Protein AF-A0A957L9I7-F1 (afdb_monomer_lite)

Structure (mmCIF, N/CA/C/O backbone):
data_AF-A0A957L9I7-F1
#
_entry.id   AF-A0A957L9I7-F1
#
loop_
_atom_site.group_PDB
_atom_site.id
_atom_site.type_symbol
_atom_site.label_atom_id
_atom_site.label_alt_id
_atom_site.label_comp_id
_atom_site.label_asym_id
_atom_site.label_entity_id
_atom_site.label_seq_id
_atom_site.pdbx_PDB_ins_code
_atom_site.Cartn_x
_atom_site.Cartn_y
_atom_site.Cartn_z
_atom_site.occupancy
_atom_site.B_iso_or_equiv
_atom_site.auth_seq_id
_atom_site.auth_comp_id
_atom_site.auth_asym_id
_atom_site.auth_atom_id
_atom_site.pdbx_PDB_model_num
ATOM 1 N N . MET A 1 1 ? -0.713 -18.459 12.413 1.00 35.28 1 MET A N 1
ATOM 2 C CA . MET A 1 1 ? -1.250 -17.429 11.502 1.00 35.28 1 MET A CA 1
ATOM 3 C C . MET A 1 1 ? -0.307 -16.251 11.620 1.00 35.28 1 MET A C 1
ATOM 5 O O . MET A 1 1 ? -0.234 -15.679 12.696 1.00 35.28 1 MET A O 1
ATOM 9 N N . GLN A 1 2 ? 0.563 -16.046 10.629 1.00 33.53 2 GLN A N 1
ATOM 10 C CA . GLN A 1 2 ? 1.635 -15.054 10.730 1.00 33.53 2 GLN A CA 1
ATOM 11 C C . GLN A 1 2 ? 1.021 -13.676 10.491 1.00 33.53 2 GLN A C 1
ATOM 13 O O . GLN A 1 2 ? 0.579 -13.385 9.386 1.00 33.53 2 GLN A O 1
ATOM 18 N N . HIS A 1 3 ? 0.904 -12.892 11.560 1.00 37.25 3 HIS A N 1
ATOM 19 C CA . HIS A 1 3 ? 0.536 -11.489 11.477 1.00 37.25 3 HIS A CA 1
ATOM 20 C C . HIS A 1 3 ? 1.673 -10.773 10.750 1.00 37.25 3 HIS A C 1
ATOM 22 O O . HIS A 1 3 ? 2.807 -10.749 11.227 1.00 37.25 3 HIS A O 1
ATOM 28 N N . THR A 1 4 ? 1.388 -10.246 9.566 1.00 43.50 4 THR A N 1
ATOM 29 C CA . THR A 1 4 ? 2.293 -9.336 8.872 1.00 43.5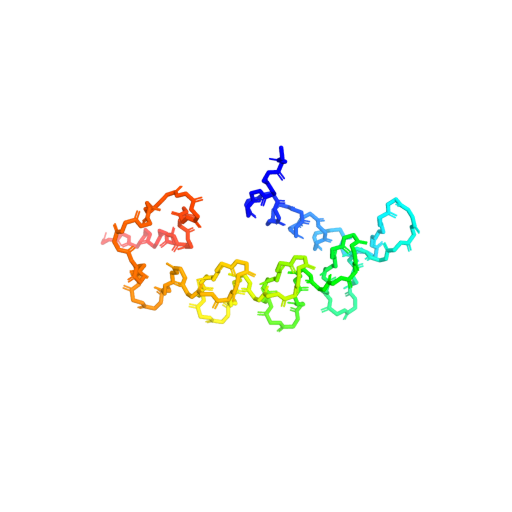0 4 THR A CA 1
ATOM 30 C C . THR A 1 4 ? 2.269 -8.028 9.650 1.00 43.50 4 THR A C 1
ATOM 32 O O . THR A 1 4 ? 1.410 -7.175 9.436 1.00 43.50 4 THR A O 1
ATOM 35 N N . ASN A 1 5 ? 3.148 -7.921 10.644 1.00 54.81 5 ASN A N 1
ATOM 36 C CA . ASN A 1 5 ? 3.290 -6.727 11.462 1.00 54.81 5 ASN A CA 1
ATOM 37 C C . ASN A 1 5 ? 3.573 -5.543 10.527 1.00 54.81 5 ASN A C 1
ATOM 39 O O . ASN A 1 5 ? 4.380 -5.662 9.605 1.00 54.81 5 ASN A O 1
ATOM 43 N N . TYR A 1 6 ? 2.909 -4.408 10.744 1.00 53.00 6 TYR A N 1
ATOM 44 C CA . TYR A 1 6 ? 3.061 -3.204 9.919 1.00 53.00 6 TYR A CA 1
ATOM 45 C C . TYR A 1 6 ? 4.538 -2.792 9.734 1.00 53.00 6 TYR A C 1
ATOM 47 O O . TYR A 1 6 ? 4.925 -2.353 8.656 1.00 53.00 6 TYR A O 1
ATOM 55 N N . GLU A 1 7 ? 5.395 -3.024 10.735 1.00 53.03 7 GLU A N 1
ATOM 56 C CA . GLU A 1 7 ? 6.847 -2.811 10.628 1.00 53.03 7 GLU A CA 1
ATOM 57 C C . GLU A 1 7 ? 7.501 -3.639 9.517 1.00 53.03 7 GLU A C 1
ATOM 59 O O . GLU A 1 7 ? 8.348 -3.140 8.781 1.00 53.03 7 GLU A O 1
ATOM 64 N N . SER A 1 8 ? 7.082 -4.895 9.352 1.00 62.25 8 SER A N 1
ATOM 65 C CA . SER A 1 8 ? 7.556 -5.745 8.263 1.00 62.25 8 SER A CA 1
ATOM 66 C C . SER A 1 8 ? 7.088 -5.215 6.907 1.00 62.25 8 SER A C 1
ATOM 68 O O . SER A 1 8 ? 7.838 -5.293 5.940 1.00 62.25 8 SER A O 1
ATOM 70 N N . LEU A 1 9 ? 5.889 -4.626 6.828 1.00 66.38 9 LEU A N 1
ATOM 71 C CA . LEU A 1 9 ? 5.409 -3.974 5.604 1.00 66.38 9 LEU A CA 1
ATOM 72 C C . LEU A 1 9 ? 6.224 -2.717 5.284 1.00 66.38 9 LEU A C 1
ATOM 74 O O . LEU A 1 9 ? 6.628 -2.546 4.140 1.00 66.38 9 LEU A O 1
ATOM 78 N N . GLN A 1 10 ? 6.519 -1.879 6.281 1.00 68.12 10 GLN A N 1
ATOM 79 C CA . GLN A 1 10 ? 7.319 -0.667 6.088 1.00 68.12 10 GLN A CA 1
ATOM 80 C C . GLN A 1 10 ? 8.753 -0.991 5.650 1.00 68.12 10 GLN A C 1
ATOM 82 O O . GLN A 1 10 ? 9.246 -0.402 4.697 1.00 68.12 10 GLN A O 1
ATOM 87 N N . GLN A 1 11 ? 9.396 -1.990 6.259 1.00 71.50 11 GLN A N 1
ATOM 88 C CA . GLN A 1 11 ? 10.726 -2.439 5.830 1.00 71.50 11 GLN A CA 1
ATOM 89 C C . GLN A 1 11 ? 10.729 -2.960 4.388 1.00 71.50 11 GLN A C 1
ATOM 91 O O . GLN A 1 11 ? 11.676 -2.717 3.641 1.00 71.50 11 GLN A O 1
ATOM 96 N N . ILE A 1 12 ? 9.673 -3.678 3.988 1.00 73.50 12 ILE A N 1
ATOM 97 C CA . ILE A 1 12 ? 9.507 -4.127 2.602 1.00 73.50 12 ILE A CA 1
ATOM 98 C C . ILE A 1 12 ? 9.350 -2.920 1.673 1.00 73.50 12 ILE A C 1
ATOM 100 O O . ILE A 1 12 ? 9.982 -2.902 0.622 1.00 73.50 12 ILE A O 1
ATOM 104 N N . ILE A 1 13 ? 8.562 -1.914 2.059 1.00 75.75 13 ILE A N 1
ATOM 105 C CA . ILE A 1 13 ? 8.390 -0.675 1.291 1.00 75.75 13 ILE A CA 1
ATOM 106 C C . ILE A 1 13 ? 9.742 0.015 1.074 1.00 75.75 13 ILE A C 1
ATOM 108 O O . ILE A 1 13 ? 10.146 0.196 -0.073 1.00 75.75 13 ILE A O 1
ATOM 112 N N . ASP A 1 14 ? 10.484 0.297 2.144 1.00 80.94 14 ASP A N 1
ATOM 113 C CA . ASP A 1 14 ? 11.760 1.020 2.071 1.00 80.94 14 ASP A CA 1
ATOM 114 C C . ASP A 1 14 ? 12.801 0.257 1.223 1.00 80.94 14 ASP A C 1
ATOM 116 O O . ASP A 1 14 ? 13.563 0.833 0.436 1.00 80.94 14 ASP A O 1
ATOM 120 N N . LEU A 1 15 ? 12.824 -1.076 1.337 1.00 83.12 15 LEU A N 1
ATOM 121 C CA . LEU A 1 15 ? 13.693 -1.930 0.529 1.00 83.12 15 LEU A CA 1
ATOM 122 C C . LEU A 1 15 ? 13.323 -1.879 -0.961 1.00 83.12 15 LEU A C 1
ATOM 124 O O . LEU A 1 15 ? 14.203 -1.893 -1.821 1.00 83.12 15 LEU A O 1
ATOM 128 N N . LEU A 1 16 ? 12.035 -1.859 -1.290 1.00 81.81 16 LEU A N 1
ATOM 129 C CA . LEU A 1 16 ? 11.573 -1.816 -2.676 1.00 81.81 16 LEU A CA 1
ATOM 130 C C . LEU A 1 16 ? 11.850 -0.456 -3.314 1.00 81.81 16 LEU A C 1
ATOM 132 O O . LEU A 1 16 ? 12.412 -0.401 -4.410 1.00 81.81 16 LEU A O 1
ATOM 136 N N . GLU A 1 17 ? 11.554 0.622 -2.593 1.00 79.06 17 GLU A N 1
ATOM 137 C CA . GLU A 1 17 ? 11.810 1.991 -3.037 1.00 79.06 17 GLU A CA 1
ATOM 138 C C . GLU A 1 17 ? 13.305 2.232 -3.272 1.00 79.06 17 GLU A C 1
ATOM 140 O O . GLU A 1 17 ? 13.697 2.714 -4.337 1.00 79.06 17 GLU A O 1
ATOM 145 N N . SER A 1 18 ? 14.164 1.798 -2.343 1.00 83.31 18 SER A N 1
ATOM 146 C CA . SER A 1 18 ? 15.622 1.950 -2.479 1.00 83.31 18 SER A CA 1
ATOM 147 C C . SER A 1 18 ? 16.229 1.151 -3.640 1.00 83.31 18 SER A C 1
ATOM 149 O O . SER A 1 18 ? 17.263 1.549 -4.179 1.00 83.31 18 SER A O 1
ATOM 151 N N . ASN A 1 19 ? 15.595 0.054 -4.072 1.00 83.81 19 ASN A N 1
ATOM 152 C CA . ASN A 1 19 ? 16.031 -0.697 -5.253 1.00 83.81 19 ASN A CA 1
ATOM 153 C C . ASN A 1 19 ? 15.743 0.041 -6.572 1.00 83.81 19 ASN A C 1
ATOM 155 O O . ASN A 1 19 ? 16.457 -0.184 -7.555 1.00 83.81 19 ASN A O 1
ATOM 159 N N . GLY A 1 20 ? 14.704 0.886 -6.622 1.00 83.62 20 GLY A N 1
ATOM 160 C CA . GLY A 1 20 ? 14.377 1.737 -7.777 1.00 83.62 20 GLY A CA 1
ATOM 161 C C . GLY A 1 20 ? 14.096 0.988 -9.088 1.00 83.62 20 GLY A C 1
ATOM 162 O O . GLY A 1 20 ? 14.229 1.552 -10.174 1.00 83.62 20 GLY A O 1
ATOM 163 N N . LYS A 1 21 ? 13.770 -0.306 -9.019 1.00 87.56 21 LYS A N 1
ATOM 164 C CA . LYS A 1 21 ? 13.598 -1.201 -10.173 1.00 87.56 21 LYS A CA 1
ATOM 165 C C . LYS A 1 21 ? 12.354 -2.054 -9.995 1.00 87.56 21 LYS A C 1
ATOM 167 O O . LYS A 1 21 ? 12.048 -2.395 -8.859 1.00 87.56 21 LYS A O 1
ATOM 172 N N . PRO A 1 22 ? 11.695 -2.481 -11.085 1.00 88.62 22 PRO A N 1
ATOM 173 C CA . PRO A 1 22 ? 10.536 -3.342 -10.952 1.00 88.62 22 PRO A CA 1
ATOM 174 C C . PRO A 1 22 ? 10.931 -4.664 -10.291 1.00 88.62 22 PRO A C 1
ATOM 176 O O . PRO A 1 22 ? 11.875 -5.332 -10.726 1.00 88.62 22 PRO A O 1
ATOM 179 N N . THR A 1 23 ? 10.205 -5.035 -9.242 1.00 91.06 23 THR A N 1
ATOM 180 C CA . THR A 1 23 ? 10.376 -6.309 -8.534 1.00 91.06 23 THR A CA 1
ATOM 181 C C . THR A 1 23 ? 9.125 -7.161 -8.686 1.00 91.06 23 THR A C 1
ATOM 183 O O . THR A 1 23 ? 8.042 -6.651 -8.972 1.00 91.06 23 THR A O 1
ATOM 186 N N . TYR A 1 24 ? 9.274 -8.475 -8.527 1.00 90.44 24 TYR A N 1
ATOM 187 C CA . TYR A 1 24 ? 8.209 -9.436 -8.794 1.00 90.44 24 TYR A CA 1
ATOM 188 C C . TYR A 1 24 ? 8.172 -10.519 -7.722 1.00 90.44 24 TYR A C 1
ATOM 190 O O . TYR A 1 24 ? 9.213 -10.998 -7.269 1.00 90.44 24 TYR A O 1
ATOM 198 N N . TYR A 1 25 ? 6.967 -10.967 -7.389 1.00 87.06 25 TYR A N 1
ATOM 199 C CA . TYR A 1 25 ? 6.752 -12.144 -6.561 1.00 87.06 25 TYR A CA 1
ATOM 200 C C . TYR A 1 25 ? 7.162 -13.436 -7.273 1.00 87.06 25 TYR A C 1
ATOM 202 O O . TYR A 1 25 ? 7.210 -13.520 -8.506 1.00 87.06 25 TYR A O 1
ATOM 210 N N . GLN A 1 26 ? 7.367 -14.492 -6.482 1.00 73.62 26 GLN A N 1
ATOM 211 C CA . GLN A 1 26 ? 7.498 -15.856 -6.986 1.00 73.62 26 GLN A CA 1
ATOM 212 C C . GLN A 1 26 ? 6.189 -16.255 -7.690 1.00 73.62 26 GLN A C 1
ATOM 214 O O . GLN A 1 26 ? 5.182 -16.536 -7.049 1.00 73.62 26 GLN A O 1
ATOM 219 N N . GLY A 1 27 ? 6.190 -16.201 -9.022 1.00 82.12 27 GLY A N 1
ATOM 220 C CA . GLY A 1 27 ? 4.984 -16.294 -9.856 1.00 82.12 27 GLY A CA 1
ATOM 221 C C . GLY A 1 27 ? 4.896 -15.219 -10.944 1.00 82.12 27 GLY A C 1
ATOM 222 O O . GLY A 1 27 ? 3.999 -15.278 -11.778 1.00 82.12 27 GLY A O 1
ATOM 223 N N . GLY A 1 28 ? 5.826 -14.257 -10.963 1.00 85.75 28 GLY A N 1
ATOM 224 C CA . GLY A 1 28 ? 5.936 -13.244 -12.020 1.00 85.75 28 GLY A CA 1
ATOM 225 C C . GLY A 1 28 ? 4.967 -12.072 -11.872 1.00 85.75 28 GLY A C 1
ATOM 226 O O . GLY A 1 28 ? 4.887 -11.227 -12.759 1.00 85.75 28 GLY A O 1
ATOM 227 N N . ARG A 1 29 ? 4.233 -11.998 -10.759 1.00 88.38 29 ARG A N 1
ATOM 228 C CA . ARG A 1 29 ? 3.354 -10.866 -10.465 1.00 88.38 29 ARG A CA 1
ATOM 229 C C . ARG A 1 29 ? 4.171 -9.672 -9.989 1.00 88.38 29 ARG A C 1
ATOM 231 O O . ARG A 1 29 ? 5.053 -9.850 -9.154 1.00 88.38 29 ARG A O 1
ATOM 238 N N . LEU A 1 30 ? 3.864 -8.484 -10.502 1.00 86.75 30 LEU A N 1
ATOM 239 C CA . LEU A 1 30 ? 4.540 -7.247 -10.120 1.00 86.75 30 LEU A CA 1
ATOM 240 C C . LEU A 1 30 ? 4.346 -6.971 -8.624 1.00 86.75 30 LEU A C 1
ATOM 242 O O . LEU A 1 30 ? 3.232 -7.074 -8.115 1.00 86.75 30 LEU A O 1
ATOM 246 N N . GLN A 1 31 ? 5.445 -6.657 -7.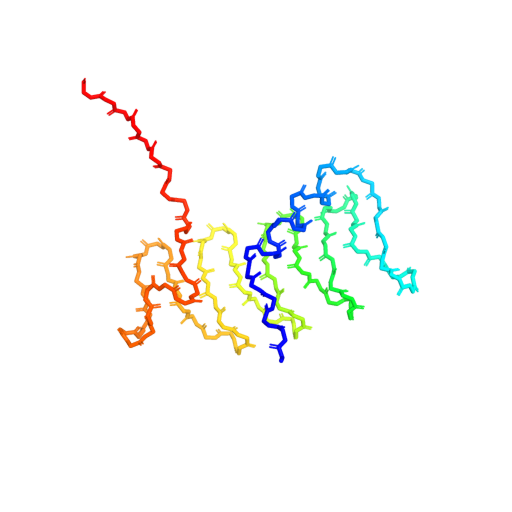947 1.00 90.56 31 GLN A N 1
ATOM 247 C CA . GLN A 1 31 ? 5.495 -6.302 -6.532 1.00 90.56 31 GLN A CA 1
ATOM 248 C C . GLN A 1 31 ? 5.771 -4.807 -6.353 1.00 90.56 31 GLN A C 1
ATOM 250 O O . GLN A 1 31 ? 5.137 -4.193 -5.507 1.00 90.56 31 GLN A O 1
ATOM 255 N N . TYR A 1 32 ? 6.668 -4.222 -7.148 1.00 92.31 32 TYR A N 1
ATOM 256 C CA . TYR A 1 32 ? 6.966 -2.788 -7.135 1.00 92.31 32 TYR A CA 1
ATOM 257 C C . TYR A 1 32 ? 7.004 -2.249 -8.559 1.00 92.31 32 TYR A C 1
ATOM 259 O O . TYR A 1 32 ? 7.687 -2.822 -9.411 1.00 92.31 32 TYR A O 1
ATOM 267 N N . ASP A 1 33 ? 6.290 -1.157 -8.803 1.00 93.12 33 ASP A N 1
ATOM 268 C CA . ASP A 1 33 ? 6.345 -0.389 -10.040 1.00 93.12 33 ASP A CA 1
ATOM 269 C C . ASP A 1 33 ? 7.113 0.919 -9.799 1.00 93.12 33 ASP A C 1
ATOM 271 O O . ASP A 1 33 ? 6.569 1.835 -9.190 1.00 93.12 33 ASP A O 1
ATOM 275 N N . PRO A 1 34 ? 8.359 1.069 -10.277 1.00 90.19 34 PRO A N 1
ATOM 276 C CA . PRO A 1 34 ? 9.120 2.300 -10.071 1.00 90.19 34 PRO A CA 1
ATOM 277 C C . PRO A 1 34 ? 8.619 3.483 -10.913 1.00 90.19 34 PRO A C 1
ATOM 279 O O . PRO A 1 34 ? 9.114 4.589 -10.734 1.00 90.19 34 PRO A O 1
ATOM 282 N N . SER A 1 35 ? 7.699 3.277 -11.865 1.00 91.50 35 SER A N 1
ATOM 283 C CA . SER A 1 35 ? 7.144 4.374 -12.669 1.00 91.50 35 SER A CA 1
ATOM 284 C C . SER A 1 35 ? 6.040 5.133 -11.938 1.00 91.50 35 SER A C 1
ATOM 286 O O . SER A 1 35 ? 5.902 6.341 -12.126 1.00 91.50 35 SER A O 1
ATOM 288 N N . THR A 1 36 ? 5.281 4.433 -11.095 1.00 92.69 36 THR A N 1
ATOM 289 C CA . THR A 1 36 ? 4.230 5.012 -10.250 1.00 92.69 36 THR A CA 1
ATOM 290 C C . THR A 1 36 ? 4.586 5.009 -8.768 1.00 92.69 36 THR A C 1
ATOM 292 O O . THR A 1 36 ? 3.874 5.631 -7.990 1.00 92.69 36 THR A O 1
ATOM 295 N N . GLU A 1 37 ? 5.673 4.329 -8.393 1.00 91.50 37 GLU A N 1
ATOM 296 C CA . GLU A 1 37 ? 6.091 4.021 -7.020 1.00 91.50 37 GLU A CA 1
ATOM 297 C C . GLU A 1 37 ? 5.064 3.175 -6.241 1.00 91.50 37 GLU A C 1
ATOM 299 O O . GLU A 1 37 ? 5.046 3.153 -5.007 1.00 91.50 37 GLU A O 1
ATOM 304 N N . ASP A 1 38 ? 4.199 2.459 -6.966 1.00 92.81 38 ASP A N 1
ATOM 305 C CA . ASP A 1 38 ? 3.189 1.590 -6.374 1.00 92.81 38 ASP A CA 1
ATOM 306 C C . ASP A 1 38 ? 3.783 0.251 -5.945 1.00 92.81 38 ASP A C 1
ATOM 308 O O . ASP A 1 38 ? 4.591 -0.365 -6.646 1.00 92.81 38 ASP A O 1
ATOM 312 N N . ILE A 1 39 ? 3.313 -0.241 -4.802 1.00 89.62 39 ILE A N 1
ATOM 313 C CA . ILE A 1 39 ? 3.656 -1.563 -4.281 1.00 89.62 39 ILE A CA 1
ATOM 314 C C . ILE A 1 39 ? 2.381 -2.380 -4.181 1.00 89.62 39 ILE A C 1
ATOM 316 O O . ILE A 1 39 ? 1.353 -1.880 -3.726 1.00 89.62 39 ILE A O 1
ATOM 320 N N . TYR A 1 40 ? 2.451 -3.647 -4.569 1.00 90.19 40 TYR A N 1
ATOM 321 C CA . TYR A 1 40 ? 1.313 -4.558 -4.625 1.00 90.19 40 TYR A CA 1
ATOM 322 C C . TYR A 1 40 ? 1.510 -5.729 -3.676 1.00 90.19 40 TYR A C 1
ATOM 324 O O . TYR A 1 40 ? 2.629 -6.188 -3.489 1.00 90.19 40 TYR A O 1
ATOM 332 N N . HIS A 1 41 ? 0.412 -6.248 -3.135 1.00 86.81 41 HIS A N 1
ATOM 333 C CA . HIS A 1 41 ? 0.354 -7.521 -2.419 1.00 86.81 41 HIS A CA 1
ATOM 334 C C . HIS A 1 41 ? 0.553 -8.714 -3.372 1.00 86.81 41 HIS A C 1
ATOM 336 O O . HIS A 1 41 ? 0.343 -8.583 -4.582 1.00 86.81 41 HIS A O 1
ATOM 342 N N . PRO A 1 42 ? 0.840 -9.933 -2.870 1.00 84.69 42 PRO A N 1
ATOM 343 C CA . PRO A 1 42 ? 0.914 -11.136 -3.712 1.00 84.69 42 PRO A CA 1
ATOM 344 C C . PRO A 1 42 ? -0.399 -11.437 -4.454 1.00 84.69 42 PRO A C 1
ATOM 346 O O . PRO A 1 42 ? -0.412 -11.964 -5.573 1.00 84.69 42 PRO A O 1
ATOM 349 N N . ASN A 1 43 ? -1.531 -11.055 -3.853 1.00 84.25 43 ASN A N 1
ATOM 350 C CA . ASN A 1 43 ? -2.857 -11.133 -4.464 1.00 84.25 43 ASN A CA 1
ATOM 351 C C . ASN A 1 43 ? -3.148 -9.979 -5.454 1.00 84.25 43 ASN A C 1
ATOM 353 O O . ASN A 1 43 ? -4.215 -9.972 -6.074 1.00 84.25 43 ASN A O 1
ATOM 357 N N . GLY A 1 44 ? -2.175 -9.077 -5.650 1.00 88.62 44 GLY A N 1
ATOM 358 C CA . GLY A 1 44 ? -2.122 -7.915 -6.546 1.00 88.62 44 GLY A CA 1
ATOM 359 C C . GLY A 1 44 ? -3.100 -6.804 -6.247 1.00 88.62 44 GLY A C 1
ATOM 360 O O . GLY A 1 44 ? -3.323 -5.967 -7.116 1.00 88.62 44 GLY A O 1
ATOM 361 N N . GLN A 1 45 ? -3.678 -6.799 -5.052 1.00 90.38 45 GLN A N 1
ATOM 362 C CA . GLN A 1 45 ? -4.226 -5.575 -4.497 1.00 90.38 45 GLN A CA 1
ATOM 363 C C . GLN A 1 45 ? -3.092 -4.594 -4.219 1.00 90.38 45 GLN A C 1
ATOM 365 O O . GLN A 1 45 ? -1.951 -4.997 -3.985 1.00 90.38 45 GLN A O 1
ATOM 370 N N . LEU A 1 46 ? -3.411 -3.306 -4.254 1.00 90.50 46 LEU A N 1
ATOM 371 C CA . LEU A 1 46 ? -2.457 -2.272 -3.890 1.00 90.50 46 LEU A CA 1
ATOM 372 C C . LEU A 1 46 ? -2.091 -2.432 -2.410 1.00 90.50 46 LEU A C 1
ATOM 374 O O . LEU A 1 46 ? -2.962 -2.677 -1.583 1.00 90.50 46 LEU A O 1
ATOM 378 N N . LEU A 1 47 ? -0.805 -2.331 -2.097 1.00 88.75 47 LEU A N 1
ATOM 379 C CA . LEU A 1 47 ? -0.256 -2.300 -0.743 1.00 88.75 47 LEU A CA 1
ATOM 380 C C . LEU A 1 47 ? 0.127 -0.873 -0.381 1.00 88.75 47 LEU A C 1
ATOM 382 O O . LEU A 1 47 ? -0.235 -0.420 0.697 1.00 88.75 47 LEU A O 1
ATOM 386 N N . ARG A 1 48 ? 0.812 -0.160 -1.282 1.00 90.81 48 ARG A N 1
ATOM 387 C CA . ARG A 1 48 ? 1.163 1.255 -1.128 1.00 90.81 48 ARG A CA 1
ATOM 388 C C . ARG A 1 48 ? 0.909 1.992 -2.431 1.00 90.81 48 ARG A C 1
ATOM 390 O O . ARG A 1 48 ? 1.361 1.537 -3.476 1.00 90.81 48 ARG A O 1
ATOM 397 N N . CYS A 1 49 ? 0.230 3.129 -2.350 1.00 92.00 49 CYS A N 1
ATOM 398 C CA . CYS A 1 49 ? 0.108 4.050 -3.471 1.00 92.00 49 CYS A CA 1
ATOM 399 C C . CYS A 1 49 ? 1.320 4.982 -3.506 1.00 92.00 49 CYS A C 1
ATOM 401 O O . CYS A 1 49 ? 1.546 5.712 -2.544 1.00 92.00 49 CYS A O 1
ATOM 403 N N . GLY A 1 50 ? 2.067 5.004 -4.606 1.00 88.50 50 GLY A N 1
ATOM 404 C CA . GLY A 1 50 ? 3.252 5.848 -4.739 1.00 88.50 50 GLY A CA 1
ATOM 405 C C . GLY A 1 50 ? 2.950 7.342 -4.667 1.00 88.50 50 GLY A C 1
ATOM 406 O O . GLY A 1 50 ? 3.593 8.084 -3.930 1.00 88.50 50 GLY A O 1
ATOM 407 N N . GLY A 1 51 ? 1.885 7.776 -5.346 1.00 89.56 51 GLY A N 1
ATOM 408 C CA . GLY A 1 51 ? 1.513 9.192 -5.411 1.00 89.56 51 GLY A CA 1
ATOM 409 C C . GLY A 1 51 ? 0.985 9.792 -4.102 1.00 89.56 51 GLY A C 1
ATOM 410 O O . GLY A 1 51 ? 1.043 11.008 -3.932 1.00 89.56 51 GLY A O 1
ATOM 411 N N . THR A 1 52 ? 0.453 8.976 -3.188 1.00 91.25 52 THR A N 1
ATOM 412 C CA . THR A 1 52 ? -0.119 9.457 -1.912 1.00 91.25 52 THR A CA 1
ATOM 413 C C . THR A 1 52 ? 0.642 8.975 -0.685 1.00 91.25 52 THR A C 1
ATOM 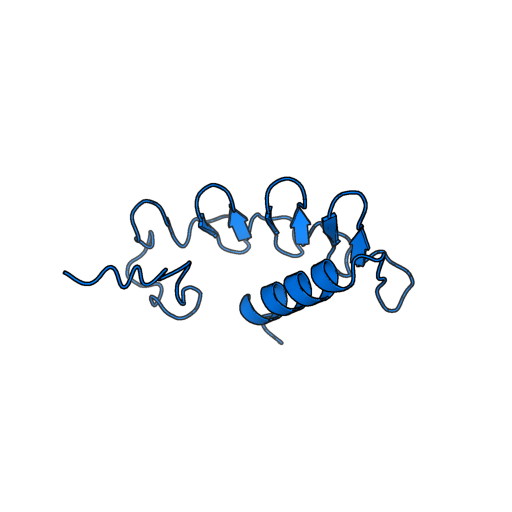415 O O . THR A 1 52 ? 0.597 9.639 0.344 1.00 91.25 52 THR A O 1
ATOM 418 N N . GLY A 1 53 ? 1.329 7.836 -0.774 1.00 87.81 53 GLY A N 1
ATOM 419 C CA . GLY A 1 53 ? 1.906 7.116 0.358 1.00 87.81 53 GLY A CA 1
ATOM 420 C C . GLY A 1 53 ? 0.893 6.282 1.153 1.00 87.81 53 GLY A C 1
ATOM 421 O O . GLY A 1 53 ? 1.276 5.672 2.150 1.00 87.81 53 GLY A O 1
ATOM 422 N N . ASP A 1 54 ? -0.383 6.253 0.751 1.00 89.38 54 ASP A N 1
ATOM 423 C CA . ASP A 1 54 ? -1.425 5.498 1.450 1.00 89.38 54 ASP A CA 1
ATOM 424 C C . ASP A 1 54 ? -1.131 3.996 1.430 1.00 89.38 54 ASP A C 1
ATOM 426 O O . ASP A 1 54 ? -0.701 3.455 0.408 1.00 89.38 54 ASP A O 1
ATOM 430 N N . ILE A 1 55 ? -1.403 3.323 2.552 1.00 86.75 55 ILE A N 1
ATOM 431 C CA . ILE A 1 55 ? -1.150 1.890 2.739 1.00 86.75 55 ILE A CA 1
ATOM 432 C C . ILE A 1 55 ? -2.473 1.150 2.883 1.00 86.75 55 ILE A C 1
ATOM 434 O O . ILE A 1 55 ? -3.358 1.603 3.609 1.00 86.75 55 ILE A O 1
ATOM 438 N N . TYR A 1 56 ? -2.584 -0.013 2.249 1.00 86.19 56 TYR A N 1
ATOM 439 C CA . TYR A 1 56 ? -3.801 -0.813 2.167 1.00 86.19 56 TYR A CA 1
ATOM 440 C C . TYR A 1 56 ? -3.545 -2.263 2.585 1.00 86.19 56 TYR A C 1
ATOM 442 O O . TYR A 1 56 ? -2.473 -2.828 2.355 1.00 86.19 56 TYR A O 1
ATOM 450 N N . TYR A 1 57 ? -4.556 -2.888 3.177 1.00 83.88 57 TYR A N 1
ATOM 451 C CA . TYR A 1 57 ? -4.573 -4.317 3.465 1.00 83.88 57 TYR A CA 1
ATOM 452 C C . TYR A 1 57 ? -4.795 -5.149 2.197 1.00 83.88 57 TYR A C 1
ATOM 454 O O . TYR A 1 57 ? -5.277 -4.657 1.180 1.00 83.88 57 TYR A O 1
ATOM 462 N N . GLU A 1 58 ? -4.519 -6.453 2.280 1.00 84.38 58 GLU A N 1
ATOM 463 C CA . GLU A 1 58 ? -4.740 -7.399 1.177 1.00 84.38 58 GLU A CA 1
ATOM 464 C C . GLU A 1 58 ? -6.197 -7.454 0.693 1.00 84.38 58 GLU A C 1
ATOM 466 O O . GLU A 1 58 ? -6.449 -7.872 -0.433 1.00 84.38 58 GLU A O 1
ATOM 471 N N . ASN A 1 59 ? -7.165 -7.054 1.520 1.00 81.25 59 ASN A N 1
ATOM 472 C CA . ASN A 1 59 ? -8.576 -6.976 1.142 1.00 81.25 59 ASN A CA 1
ATOM 473 C C . ASN A 1 59 ? -8.966 -5.631 0.493 1.00 81.25 59 ASN A C 1
ATOM 475 O O . ASN A 1 59 ? -10.134 -5.444 0.161 1.00 81.25 59 ASN A O 1
ATOM 479 N N . GLY A 1 60 ? -8.016 -4.707 0.320 1.00 87.19 60 GLY A N 1
ATOM 480 C CA . GLY A 1 60 ? -8.227 -3.382 -0.266 1.00 87.19 60 GLY A CA 1
ATOM 481 C C . GLY A 1 60 ? -8.708 -2.311 0.717 1.00 87.19 60 GLY A C 1
ATOM 482 O O . GLY A 1 60 ? -8.859 -1.156 0.322 1.00 87.19 60 GLY A O 1
ATOM 483 N N . CYS A 1 61 ? -8.934 -2.643 1.991 1.00 87.75 61 CYS A N 1
ATOM 484 C CA . CYS A 1 61 ? -9.243 -1.637 3.004 1.00 87.75 61 CYS A CA 1
ATOM 485 C C . CYS A 1 61 ? -8.011 -0.767 3.286 1.00 87.75 61 CYS A C 1
ATOM 487 O O . CYS A 1 61 ? -6.893 -1.275 3.393 1.00 87.75 61 CYS A O 1
ATOM 489 N N . LEU A 1 62 ? -8.221 0.544 3.426 1.00 86.81 62 LEU A N 1
ATOM 490 C CA . LEU A 1 62 ? -7.169 1.482 3.810 1.00 86.81 62 LEU A CA 1
ATOM 491 C C . LEU A 1 62 ? -6.663 1.117 5.209 1.00 86.81 62 LEU A C 1
ATOM 493 O O . LEU A 1 62 ? -7.463 1.022 6.128 1.00 86.81 62 LEU A O 1
ATOM 497 N N . ALA A 1 63 ? -5.358 0.923 5.359 1.00 84.00 63 ALA A N 1
ATOM 498 C CA . ALA A 1 63 ? -4.696 0.660 6.633 1.00 84.00 63 ALA A CA 1
ATOM 499 C C . ALA A 1 63 ? -4.132 1.950 7.236 1.00 84.00 63 ALA A C 1
ATOM 501 O O . ALA A 1 63 ? -4.299 2.203 8.426 1.00 84.00 63 ALA A O 1
ATOM 502 N N . LYS A 1 64 ? -3.495 2.793 6.413 1.00 85.75 64 LYS A N 1
ATOM 503 C CA . LYS A 1 64 ? -2.948 4.085 6.834 1.00 85.75 64 LYS A CA 1
ATOM 504 C C . LYS A 1 64 ? -3.160 5.129 5.756 1.00 85.75 64 LYS A C 1
ATOM 506 O O . LYS A 1 64 ? -2.782 4.920 4.607 1.00 85.75 64 LYS A O 1
ATOM 511 N N . ASN A 1 65 ? -3.696 6.270 6.161 1.00 89.00 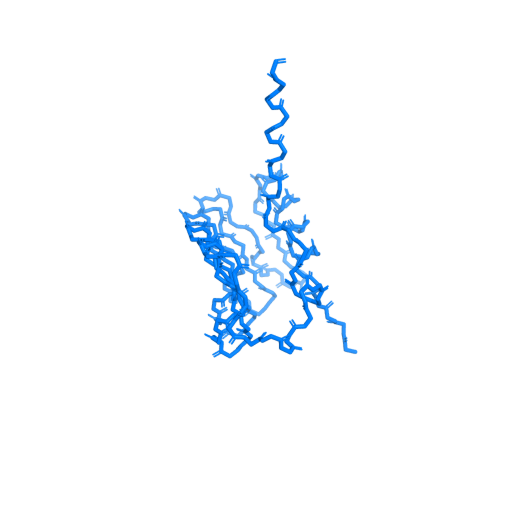65 ASN A N 1
ATOM 512 C CA . ASN A 1 65 ? -3.732 7.456 5.327 1.00 89.00 65 ASN A CA 1
ATOM 513 C C . ASN A 1 65 ?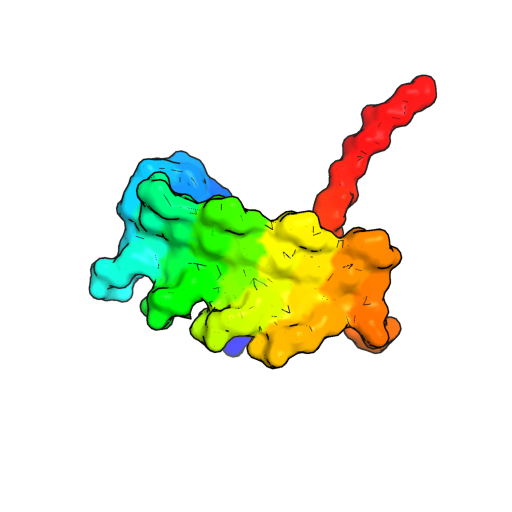 -2.440 8.254 5.540 1.00 89.00 65 ASN A C 1
ATOM 515 O O . ASN A 1 65 ? -2.182 8.725 6.648 1.00 89.00 65 ASN A O 1
ATOM 519 N N . ALA A 1 66 ? -1.620 8.411 4.509 1.00 87.75 66 ALA A N 1
ATOM 520 C CA . ALA A 1 66 ? -0.331 9.086 4.631 1.00 87.75 66 ALA A CA 1
ATOM 521 C C . ALA A 1 66 ? -0.466 10.600 4.830 1.00 87.75 66 ALA A C 1
ATOM 523 O O . ALA A 1 66 ? 0.334 11.187 5.554 1.00 87.75 66 ALA A O 1
ATOM 524 N N . ALA A 1 67 ? -1.504 11.221 4.265 1.00 88.12 67 ALA A N 1
ATOM 525 C CA . ALA A 1 67 ? -1.735 12.657 4.409 1.00 88.12 67 ALA A CA 1
ATOM 526 C C . ALA A 1 67 ? -2.124 13.060 5.841 1.00 88.12 67 ALA A C 1
ATOM 528 O O . ALA A 1 67 ? -1.761 14.137 6.306 1.00 88.12 67 ALA A O 1
ATOM 529 N N . THR A 1 68 ? -2.880 12.210 6.536 1.00 87.25 68 THR A N 1
ATOM 530 C CA . THR A 1 68 ? -3.390 12.497 7.886 1.00 87.25 68 THR A CA 1
ATOM 531 C C . THR A 1 68 ? -2.674 11.733 8.983 1.00 87.25 68 THR A C 1
ATOM 533 O O . THR A 1 68 ? -2.826 12.105 10.135 1.00 87.25 68 THR A O 1
ATOM 536 N N . GLY A 1 69 ? -1.953 10.658 8.662 1.00 84.50 69 GLY A N 1
ATOM 537 C CA . GLY A 1 69 ? -1.375 9.729 9.635 1.00 84.50 69 GLY A CA 1
ATOM 538 C C . GLY A 1 69 ? -2.393 8.801 10.308 1.00 84.50 69 GLY A C 1
ATOM 539 O O . GLY A 1 69 ? -2.006 8.000 11.158 1.00 84.50 69 GLY A O 1
ATOM 540 N N . ASN A 1 70 ? -3.679 8.887 9.949 1.00 84.38 70 ASN A N 1
ATOM 541 C CA . ASN A 1 70 ? -4.727 8.053 10.532 1.00 84.38 70 ASN A CA 1
ATOM 542 C C . ASN A 1 70 ? -4.540 6.582 10.164 1.00 84.38 70 ASN A C 1
ATOM 544 O O . ASN A 1 70 ? -4.133 6.258 9.046 1.00 84.38 70 ASN A O 1
ATOM 548 N N . VAL A 1 71 ? -4.913 5.704 11.091 1.00 82.62 71 VAL A N 1
ATOM 549 C CA . VAL A 1 71 ? -4.782 4.253 10.943 1.00 82.62 71 VAL A CA 1
ATOM 550 C C . VAL A 1 71 ? -6.122 3.586 11.185 1.00 82.62 71 VAL A C 1
ATOM 552 O O . VAL A 1 71 ? -6.874 3.989 12.077 1.00 82.62 71 VAL A O 1
ATOM 555 N N . TYR A 1 72 ? -6.397 2.550 10.407 1.00 82.00 72 TYR A N 1
ATOM 556 C CA . TYR A 1 72 ? -7.666 1.839 10.384 1.00 82.00 72 TYR A CA 1
ATOM 557 C C . TYR A 1 72 ? -7.433 0.332 10.481 1.00 82.00 72 TYR A C 1
ATOM 559 O O . TYR A 1 72 ? -6.348 -0.151 10.168 1.00 82.00 72 TYR A O 1
ATOM 567 N N . ASP A 1 73 ? -8.446 -0.411 10.919 1.00 80.12 73 ASP A N 1
ATOM 568 C CA . ASP A 1 73 ? -8.420 -1.872 10.916 1.00 80.12 73 ASP A CA 1
ATOM 569 C C . ASP A 1 73 ? -8.751 -2.455 9.532 1.00 80.12 73 ASP A C 1
ATOM 571 O O . ASP A 1 73 ? -9.098 -1.753 8.580 1.00 80.12 73 ASP A O 1
ATOM 575 N N . THR A 1 74 ? -8.686 -3.782 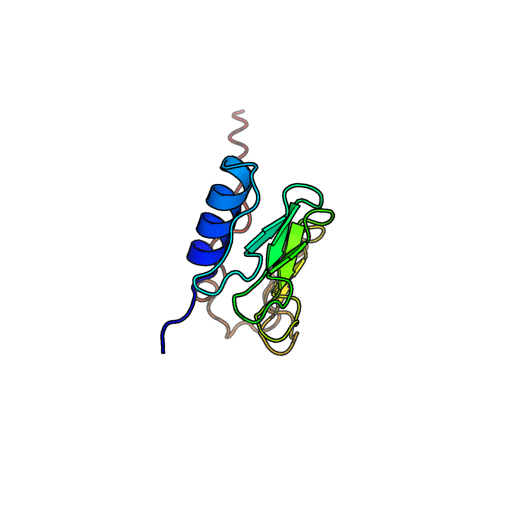9.424 1.00 78.69 74 THR A N 1
ATOM 576 C CA . THR A 1 74 ? -9.008 -4.516 8.188 1.00 78.69 74 THR A CA 1
ATOM 577 C C . THR A 1 74 ? -10.471 -4.395 7.752 1.00 78.69 74 THR A C 1
ATOM 579 O O . THR A 1 74 ? -10.790 -4.782 6.633 1.00 78.69 74 THR A O 1
ATOM 582 N N . SER A 1 75 ? -11.359 -3.864 8.596 1.00 80.56 75 SER A N 1
ATOM 583 C CA . SER A 1 75 ? -12.761 -3.569 8.273 1.00 80.56 75 SER A CA 1
ATOM 584 C C . SER A 1 75 ? -12.989 -2.093 7.910 1.00 80.56 75 SER A C 1
ATOM 586 O O . SER A 1 75 ? -14.099 -1.727 7.526 1.00 80.56 75 SER A O 1
ATOM 588 N N . GLY A 1 76 ? -11.957 -1.244 8.000 1.00 80.69 76 GLY A N 1
ATOM 589 C CA . GLY A 1 76 ? -12.032 0.198 7.759 1.00 80.69 76 GLY A CA 1
ATOM 590 C C . GLY A 1 76 ? -12.446 1.028 8.980 1.00 80.69 76 GLY A C 1
ATOM 591 O O . GLY A 1 76 ? -12.722 2.221 8.841 1.00 80.69 76 GLY A O 1
ATOM 592 N N . THR A 1 77 ? -12.494 0.441 10.176 1.00 84.81 77 THR A N 1
ATOM 593 C CA . THR A 1 77 ? -12.757 1.176 11.419 1.00 84.81 77 THR A CA 1
ATOM 594 C C . THR A 1 77 ? -11.531 1.995 11.790 1.00 84.81 77 THR A C 1
ATOM 596 O O . THR A 1 77 ? -10.422 1.468 11.810 1.00 84.81 77 THR A O 1
ATOM 599 N N . LEU A 1 78 ? -11.714 3.275 12.120 1.00 83.06 78 LEU A N 1
ATOM 600 C CA . LEU A 1 78 ? -10.625 4.107 12.627 1.00 83.06 78 LEU A CA 1
ATOM 601 C C . LEU A 1 78 ? -10.102 3.523 13.944 1.00 83.06 78 LEU A C 1
ATOM 603 O O . LEU A 1 78 ? -10.864 3.311 14.883 1.00 83.06 78 LEU A O 1
ATOM 607 N N . LEU A 1 79 ? -8.796 3.307 14.014 1.00 79.56 79 LEU A N 1
ATOM 608 C CA . LEU A 1 79 ? -8.112 2.825 15.206 1.00 79.56 79 LEU A CA 1
ATOM 609 C C . LEU A 1 79 ? -7.284 3.923 15.871 1.00 79.56 79 LEU A C 1
ATOM 611 O O . LEU A 1 79 ? -7.184 3.956 17.093 1.00 79.56 79 LEU A O 1
ATOM 615 N N . TYR A 1 80 ? -6.721 4.835 15.078 1.00 81.62 80 TYR A N 1
ATOM 616 C CA . TYR A 1 80 ? -5.929 5.954 15.575 1.00 81.62 80 TYR A CA 1
ATOM 617 C C . TYR A 1 80 ? -6.097 7.186 14.700 1.00 81.62 80 TYR A C 1
ATOM 619 O O . TYR A 1 80 ? -5.974 7.121 13.475 1.00 81.62 80 TYR A O 1
ATOM 627 N N . ASN A 1 81 ? -6.346 8.314 15.357 1.00 83.69 81 ASN A N 1
ATOM 628 C CA . ASN A 1 81 ? -6.362 9.625 14.741 1.00 83.69 81 ASN A CA 1
ATOM 629 C C . ASN A 1 81 ? -5.057 10.351 15.071 1.00 83.69 81 ASN A C 1
ATOM 631 O O . ASN A 1 81 ? -4.856 10.768 16.211 1.00 83.69 81 ASN A O 1
ATOM 635 N N . ALA A 1 82 ? -4.188 10.534 14.082 1.00 80.00 82 ALA A N 1
ATOM 636 C CA . ALA A 1 82 ? -2.898 11.182 14.308 1.00 80.00 82 ALA A CA 1
ATOM 637 C C . ALA A 1 82 ? -3.021 12.692 14.553 1.00 80.00 82 ALA A C 1
ATOM 639 O O . ALA A 1 82 ? -2.171 13.270 15.223 1.00 80.00 82 ALA A O 1
ATOM 640 N N . ASN A 1 83 ? -4.107 13.327 14.102 1.00 80.06 83 ASN A N 1
ATOM 641 C CA . ASN A 1 83 ? -4.336 14.750 14.362 1.00 80.06 83 ASN A CA 1
ATOM 642 C C . ASN A 1 83 ? -4.708 15.022 15.826 1.00 80.06 83 ASN A C 1
ATOM 644 O O . ASN A 1 83 ? -4.388 16.087 16.347 1.00 80.06 83 ASN A O 1
ATOM 648 N N . SER A 1 84 ? -5.398 14.086 16.489 1.00 80.06 84 SER A N 1
ATOM 649 C CA . SER A 1 84 ? -5.751 14.212 17.912 1.00 80.06 84 SER A CA 1
ATOM 650 C C . SER A 1 84 ? -4.876 13.372 18.843 1.00 80.06 84 SER A C 1
ATOM 652 O O . SER A 1 84 ? -4.931 13.560 20.057 1.00 80.06 84 SER A O 1
ATOM 654 N N . GLY A 1 85 ? -4.079 12.446 18.305 1.00 75.19 85 GLY A N 1
ATOM 655 C CA . GLY A 1 85 ? -3.287 11.490 19.079 1.00 75.19 85 GLY A CA 1
ATOM 656 C C . GLY A 1 85 ? -4.129 10.457 19.838 1.00 75.19 85 GLY A C 1
ATOM 657 O O . GLY A 1 85 ? -3.631 9.845 20.782 1.00 75.19 85 GLY A O 1
ATOM 658 N N . GLN A 1 86 ? -5.400 10.276 19.467 1.00 72.12 86 GLN A N 1
ATOM 659 C CA . GLN A 1 86 ? -6.362 9.453 20.205 1.00 72.12 86 GLN A CA 1
ATOM 660 C C . GLN A 1 86 ? -6.742 8.185 19.439 1.00 72.12 86 GLN A C 1
ATOM 662 O O . GLN A 1 86 ? -6.881 8.196 18.214 1.00 72.12 86 GLN A O 1
ATOM 667 N N . THR A 1 87 ? -6.983 7.107 20.184 1.00 73.75 87 THR A N 1
ATOM 668 C CA . THR A 1 87 ? -7.701 5.927 19.695 1.00 73.75 87 THR A CA 1
ATOM 669 C C . THR A 1 87 ? -9.205 6.102 19.973 1.00 73.75 87 THR A C 1
ATOM 671 O O . THR A 1 87 ? -9.563 6.652 21.018 1.00 73.75 87 THR A O 1
ATOM 674 N N . PRO A 1 88 ? -10.116 5.682 19.073 1.00 65.56 88 PRO A N 1
ATOM 675 C CA . PRO A 1 88 ? -11.563 5.809 19.300 1.00 65.56 88 PRO A CA 1
ATOM 676 C C . PRO A 1 88 ? -12.108 4.950 20.446 1.00 65.56 88 PRO A C 1
ATOM 678 O O . PRO A 1 88 ? -13.191 5.233 20.954 1.00 65.56 88 PRO A O 1
ATOM 681 N N . ASP A 1 89 ? -11.360 3.931 20.868 1.00 57.75 89 ASP A N 1
ATOM 682 C CA . ASP A 1 89 ? -11.676 3.091 22.017 1.00 57.75 89 ASP A CA 1
ATOM 683 C C . ASP A 1 89 ? -10.455 3.020 22.951 1.00 57.75 89 ASP A C 1
ATOM 685 O O . ASP A 1 89 ? -9.342 2.682 22.536 1.00 57.75 89 ASP A O 1
ATOM 689 N N . SER A 1 90 ? -10.666 3.366 24.224 1.00 52.25 90 SER A N 1
ATOM 690 C CA . SER A 1 90 ? -9.654 3.323 25.286 1.00 52.25 90 SER A CA 1
ATOM 691 C C . SER A 1 90 ? -9.221 1.902 25.666 1.00 52.25 90 SER A C 1
ATOM 693 O O . SER A 1 90 ? -8.291 1.744 26.453 1.00 52.25 90 SER A O 1
ATOM 695 N N . THR A 1 91 ? -9.918 0.874 25.171 1.00 51.66 91 THR A N 1
ATOM 696 C CA . THR A 1 91 ? -9.602 -0.539 25.422 1.00 51.66 91 THR A CA 1
ATOM 697 C C . THR A 1 91 ? -8.657 -1.144 24.390 1.00 51.66 91 THR A C 1
ATOM 699 O O . THR A 1 91 ? -8.100 -2.208 24.651 1.00 51.66 91 THR A O 1
ATOM 702 N N . VAL A 1 92 ? -8.422 -0.467 23.260 1.00 52.31 92 VAL A N 1
ATOM 703 C CA . VAL A 1 92 ? -7.387 -0.868 22.301 1.00 52.31 92 VAL A CA 1
ATOM 704 C C . VAL A 1 92 ? -6.044 -0.466 22.909 1.00 52.31 92 VAL A C 1
ATOM 706 O O . VAL A 1 92 ? -5.797 0.733 23.070 1.00 52.31 92 VAL A O 1
ATOM 709 N N . PRO A 1 93 ? -5.177 -1.422 23.295 1.00 44.09 93 PRO A N 1
ATOM 710 C CA . PRO A 1 93 ? -3.900 -1.091 23.899 1.00 44.09 93 PRO A CA 1
ATOM 711 C C . PRO A 1 93 ? -3.128 -0.182 22.951 1.00 44.09 93 PRO A C 1
ATOM 713 O O . PRO A 1 93 ? -2.968 -0.493 21.767 1.00 44.09 93 PRO A O 1
ATOM 716 N N . GLN A 1 94 ? -2.611 0.920 23.491 1.00 47.69 94 GLN A N 1
ATOM 717 C CA . GLN A 1 94 ? -1.818 1.936 22.793 1.00 47.69 94 GLN A CA 1
ATOM 718 C C . GLN A 1 94 ? -0.453 1.403 22.290 1.00 47.69 94 GLN A C 1
ATOM 720 O O . GLN A 1 94 ? 0.496 2.162 22.168 1.00 47.69 94 GLN A O 1
ATOM 725 N N . GLY A 1 95 ? -0.335 0.096 22.044 1.00 37.72 95 GLY A N 1
ATOM 726 C CA . GLY A 1 95 ? 0.899 -0.603 21.708 1.00 37.72 95 GLY A CA 1
ATOM 727 C C . GLY A 1 95 ? 0.724 -1.917 20.937 1.00 37.72 95 GLY A C 1
ATOM 728 O O . GLY A 1 95 ? 1.727 -2.534 20.614 1.00 37.72 95 GLY A O 1
ATOM 729 N N . GLU A 1 96 ? -0.489 -2.366 20.585 1.00 40.53 96 GLU A N 1
ATOM 730 C CA . GLU A 1 96 ? -0.617 -3.565 19.721 1.00 40.53 96 GLU A CA 1
ATOM 731 C C . GLU A 1 96 ? -0.707 -3.230 18.224 1.00 40.53 96 GLU A C 1
ATOM 733 O O . GLU A 1 96 ? -0.362 -4.057 17.384 1.00 40.53 96 GLU A O 1
ATOM 738 N N . LEU A 1 97 ? -1.085 -1.995 17.880 1.00 39.84 97 LEU A N 1
ATOM 739 C CA . LEU A 1 97 ? -1.089 -1.482 16.500 1.00 39.84 97 LEU A CA 1
ATOM 740 C C . LEU A 1 97 ? -0.447 -0.088 16.375 1.00 39.84 97 LEU A C 1
ATOM 742 O O . LEU A 1 97 ? -0.382 0.470 15.283 1.00 39.84 97 LEU A O 1
ATOM 746 N N . PHE A 1 98 ? 0.049 0.464 17.489 1.00 42.47 98 PHE A N 1
ATOM 747 C CA . PHE A 1 98 ? 0.470 1.859 17.607 1.00 42.47 98 PHE A CA 1
ATOM 748 C C . PHE A 1 98 ? 1.777 1.985 18.381 1.00 42.47 98 PHE A C 1
ATOM 750 O O . PHE A 1 98 ? 1.771 2.360 19.544 1.00 42.47 98 PHE A O 1
ATOM 757 N N . TYR A 1 99 ? 2.913 1.734 17.736 1.00 38.59 99 TYR A N 1
ATOM 758 C CA . TYR A 1 99 ? 4.159 2.348 18.190 1.00 38.59 99 TYR A CA 1
ATOM 759 C C . TYR A 1 99 ? 4.547 3.449 17.203 1.00 38.59 99 TYR A C 1
ATOM 761 O O . TYR A 1 99 ? 4.973 3.196 16.085 1.00 38.59 99 TYR A O 1
ATOM 769 N N . GLN A 1 100 ? 4.277 4.679 17.655 1.00 36.59 100 GLN A N 1
ATOM 770 C CA . GLN A 1 100 ? 4.786 5.969 17.182 1.00 36.59 100 GLN A CA 1
ATOM 771 C C . GLN A 1 100 ? 4.854 6.157 15.662 1.00 36.59 100 GLN A C 1
ATOM 773 O O . GLN A 1 100 ? 5.904 6.035 15.036 1.00 36.59 100 GLN A O 1
ATOM 778 N N . ALA A 1 101 ? 3.750 6.647 15.092 1.00 36.34 101 ALA A N 1
ATOM 779 C CA . ALA A 1 101 ? 3.885 7.618 14.015 1.00 36.34 101 ALA A CA 1
ATOM 780 C C . ALA A 1 101 ? 4.740 8.776 14.554 1.00 36.34 101 ALA A C 1
ATOM 782 O O . ALA A 1 101 ? 4.272 9.538 15.393 1.00 36.34 101 ALA A O 1
ATOM 783 N N . GLY A 1 102 ? 6.011 8.812 14.148 1.00 36.03 102 GLY A N 1
ATOM 784 C CA . GLY A 1 102 ? 6.907 9.957 14.262 1.00 36.03 102 GLY A CA 1
ATOM 785 C C . GLY A 1 102 ? 6.809 10.732 15.572 1.00 36.03 102 GLY A C 1
ATOM 786 O O . GLY A 1 102 ? 6.302 11.850 15.595 1.00 36.03 102 GLY A O 1
ATOM 787 N N . SER A 1 103 ? 7.417 10.211 16.638 1.00 36.16 103 SER A N 1
ATOM 788 C CA . SER A 1 103 ? 8.126 11.122 17.535 1.00 36.16 103 SER A CA 1
ATOM 789 C C . SER A 1 103 ? 9.341 11.631 16.757 1.00 36.16 103 SER A C 1
ATOM 791 O O . SER A 1 103 ? 10.461 11.174 16.991 1.00 36.16 103 SER A O 1
ATOM 793 N N . ASP A 1 104 ? 9.131 12.549 15.811 1.00 37.09 104 ASP A N 1
ATOM 794 C CA . ASP A 1 104 ? 10.203 13.440 15.398 1.00 37.09 104 ASP A CA 1
ATOM 795 C C . ASP A 1 104 ? 10.570 14.189 16.669 1.00 37.09 104 ASP A C 1
ATOM 797 O O . ASP A 1 104 ? 9.902 15.129 17.105 1.00 37.09 104 ASP A O 1
ATOM 801 N N . SER A 1 105 ? 11.596 13.679 17.341 1.00 38.56 105 SER A N 1
ATOM 802 C CA . SER A 1 105 ? 12.258 14.392 18.408 1.00 38.56 105 SER A CA 1
ATOM 803 C C . SER A 1 105 ? 12.848 15.624 17.746 1.00 38.56 105 SER A C 1
ATOM 805 O O . SER A 1 105 ? 13.996 15.612 17.310 1.00 38.56 105 SER A O 1
ATOM 807 N N . ASN A 1 106 ? 12.071 16.702 17.663 1.00 38.06 106 ASN A N 1
ATOM 808 C CA . ASN A 1 106 ? 12.656 18.017 17.571 1.00 38.06 106 ASN A CA 1
ATOM 809 C C . ASN A 1 106 ? 13.333 18.262 18.923 1.00 38.06 106 ASN A C 1
ATOM 811 O O . ASN A 1 106 ? 12.783 18.882 19.831 1.00 38.06 106 ASN A O 1
ATOM 815 N N . SER A 1 107 ? 14.532 17.695 19.064 1.00 42.84 107 SER A N 1
ATOM 816 C CA . SER A 1 107 ? 15.553 18.161 19.985 1.00 42.84 107 SER A CA 1
ATOM 817 C C . SER A 1 107 ? 15.996 19.540 19.490 1.00 42.84 107 SER A C 1
ATOM 819 O O . SER A 1 107 ? 17.071 19.724 18.931 1.00 42.84 107 SER A O 1
ATOM 821 N N . GLY A 1 108 ? 15.102 20.514 19.641 1.00 31.81 108 GLY A N 1
ATOM 822 C CA . GLY A 1 108 ? 15.400 21.930 19.564 1.00 31.81 108 GLY A CA 1
ATOM 823 C C . GLY A 1 108 ? 15.690 22.392 20.979 1.00 31.81 108 GLY A C 1
ATOM 824 O O . GLY A 1 108 ? 14.783 22.820 21.688 1.00 31.81 108 GLY A O 1
ATOM 825 N N . ASN A 1 109 ? 16.939 22.205 21.403 1.00 38.75 109 ASN A N 1
ATOM 826 C CA . ASN A 1 109 ? 17.473 22.768 22.636 1.00 38.75 109 ASN A CA 1
ATOM 827 C C . ASN A 1 109 ? 17.163 24.270 22.730 1.00 38.75 109 ASN A C 1
ATOM 829 O O . ASN A 1 109 ? 17.288 25.005 21.749 1.00 38.75 109 ASN A O 1
ATOM 833 N N . ASN A 1 110 ? 16.798 24.670 23.946 1.00 39.31 110 ASN A N 1
ATOM 834 C CA . ASN A 1 110 ? 16.884 26.030 24.472 1.00 39.31 110 ASN A CA 1
ATOM 835 C C . ASN A 1 110 ? 18.334 26.540 24.450 1.00 39.31 110 ASN A C 1
ATOM 837 O O . ASN A 1 110 ? 19.237 25.713 24.723 1.00 39.31 110 ASN A O 1
#

Foldseek 3Di:
DDPCQVVVVVVVLVVLQVVLDFDADPVRHTQADSVQRWGADPCGATQAGSVFRWGADPVRATQAGNVQRWGADNVNHTQAGPVVRDGPDPPPPCPPNHDDPDPVPPPPDD

Radius of gyration: 15.51 Å; chains: 1; bounding box: 30×44×38 Å

Secondary structure (DSSP, 8-state):
-----HHHHHHHHHHHHHH-S-EE-TTS-EEEETTTTEEE-TT--EEE-TTT--EE-TTS-EEE-TTT--EE-TTS-EEEBTTTTB-SSTTS-TTTS-S-S---------

pLDDT: mean 73.08, std 19.62, range [31.81, 93.12]

Sequence (110 aa):
MQHTNYESLQQIIDLLESNGKPTYYQGGRLQYDPSTEDIYHPNGQLLRCGGTGDIYYENGCLAKNAATGNVYDTSGTLLYNANSGQTPDSTVPQGELFYQAGSDSNSGNN